Protein AF-A0A034VWB4-F1 (afdb_monomer)

Nearest PDB structures (foldseek):
  4fqg-assembly1_A  TM=9.698E-01  e=1.317E-09  Homo sapiens
  7abg-assembly1_A4  TM=8.633E-01  e=8.451E-08  Homo sapiens
  7abf-assembly1_A4  TM=8.509E-01  e=4.513E-07  Homo sapiens
  8qo9-assembly1_T  TM=8.514E-01  e=3.519E-06  Homo sapiens
  2cqn-assembly1_A  TM=9.066E-01  e=3.912E-01  Homo sapiens

pLDDT: mean 90.8, std 11.67, range [44.81, 98.25]

InterPro domains:
  IPR002713 FF domain [PF01846] (4-53)
  IPR002713 FF domain [PF01846] (61-116)
  IPR002713 FF domain [PS51676] (1-56)
  IPR002713 FF domain [SM00441] (1-56)
  IPR002713 FF domain [SM00441] (58-123)
  IPR036517 FF domain superfamily [G3DSA:1.10.10.440] (1-60)
  IPR036517 FF domain superfamily [G3DSA:1.10.10.440] (61-127)
  IPR036517 FF domain superfamily [SSF81698] (1-56)
  IPR045148 Transcription elongation regulator 1-like [PTHR15377] (1-114)

Radius of gyration: 22.02 Å; Cα contacts (8 Å, |Δi|>4): 82; chains: 1; bounding box: 70×43×50 Å

Mean predicted aligned error: 6.71 Å

Solvent-accessible surface area (backbone atoms only — not comparable to full-atom values): 8453 Å² total; per-residue (Å²): 110,68,72,46,53,50,46,39,50,53,54,56,70,68,40,87,84,66,52,82,83,59,54,64,76,61,54,45,68,78,39,68,83,38,66,46,51,70,69,53,57,59,70,70,60,50,49,52,50,48,54,52,50,38,50,53,52,47,51,50,41,55,51,43,36,52,51,52,54,69,67,37,80,87,61,46,38,58,49,37,57,50,30,72,79,36,66,64,51,51,52,52,54,48,65,73,40,60,82,41,68,48,49,49,76,39,64,93,37,56,68,60,50,49,48,53,52,53,52,50,27,48,54,36,33,76,65,41,74,78,76,74,87,73,81,88,73,81,74,87,78,85,128

Sequence (143 aa):
MKRKREKFREMLDELSALELTSSWKDIKKSIKEDPRYLKYNNSDKCEREFRDYIKDKTLAAKTALRELLQECKLITHKSSEVVKENPNHLKEIQDILKNDKRYLILNHMDEERTTIIVNYLEELHKRGPPPPPTASESTRRNK

Structure (mmCIF, N/CA/C/O backbone):
data_AF-A0A034VWB4-F1
#
_entry.id   AF-A0A034VWB4-F1
#
loop_
_atom_site.group_PDB
_atom_site.id
_atom_site.type_symbol
_atom_site.label_atom_id
_atom_site.label_alt_id
_atom_site.label_comp_id
_atom_site.label_asym_id
_atom_site.label_entity_id
_atom_site.label_seq_id
_atom_site.pdbx_PDB_ins_code
_atom_site.Cartn_x
_atom_site.Cartn_y
_atom_site.Cartn_z
_atom_site.occupancy
_atom_site.B_iso_or_equiv
_atom_site.auth_seq_id
_atom_site.auth_comp_id
_atom_site.auth_asym_id
_atom_site.auth_atom_id
_atom_site.pdbx_PDB_model_num
ATOM 1 N N . MET A 1 1 ? -2.811 -6.554 27.620 1.00 63.56 1 MET A N 1
ATOM 2 C CA . MET A 1 1 ? -2.839 -5.459 26.619 1.00 63.56 1 MET A CA 1
ATOM 3 C C . MET A 1 1 ? -2.709 -5.968 25.186 1.00 63.56 1 MET A C 1
ATOM 5 O O . MET A 1 1 ? -3.591 -5.663 24.397 1.00 63.56 1 MET A O 1
ATOM 9 N N . LYS A 1 2 ? -1.710 -6.809 24.865 1.00 78.69 2 LYS A N 1
ATOM 10 C CA . LYS A 1 2 ? -1.473 -7.344 23.507 1.00 78.69 2 LYS A CA 1
ATOM 11 C C . LYS A 1 2 ? -2.717 -7.958 22.825 1.00 78.69 2 LYS A C 1
ATOM 13 O O . LYS A 1 2 ? -3.128 -7.460 21.788 1.00 78.69 2 LYS A O 1
ATOM 18 N N . ARG A 1 3 ? -3.417 -8.889 23.491 1.00 87.06 3 ARG A N 1
ATOM 19 C CA . ARG A 1 3 ? -4.658 -9.509 22.967 1.00 87.06 3 ARG A CA 1
ATOM 20 C C . ARG A 1 3 ? -5.799 -8.526 22.673 1.00 87.06 3 ARG A C 1
ATOM 22 O O . ARG A 1 3 ? -6.588 -8.753 21.769 1.00 87.06 3 ARG A O 1
ATOM 29 N N . LYS A 1 4 ? -5.934 -7.449 23.459 1.00 88.44 4 LYS A N 1
ATOM 30 C CA . LYS A 1 4 ? -6.979 -6.436 23.222 1.00 88.44 4 LYS A CA 1
ATOM 31 C C . LYS A 1 4 ? -6.639 -5.579 22.001 1.00 88.44 4 LYS A C 1
ATOM 33 O O . LYS A 1 4 ? -7.537 -5.232 21.248 1.00 88.44 4 LYS A O 1
ATOM 38 N N . ARG A 1 5 ? -5.351 -5.270 21.817 1.00 92.00 5 ARG A N 1
ATOM 39 C CA . ARG A 1 5 ? -4.835 -4.531 20.658 1.00 92.00 5 ARG A CA 1
ATOM 40 C C . ARG A 1 5 ? -5.009 -5.320 19.370 1.00 92.00 5 ARG A C 1
ATOM 42 O O . ARG A 1 5 ? -5.464 -4.753 18.390 1.00 92.00 5 ARG A O 1
ATOM 49 N N . GLU A 1 6 ? -4.693 -6.611 19.395 1.00 93.69 6 GLU A N 1
ATOM 50 C CA . GLU A 1 6 ? -4.909 -7.516 18.257 1.00 93.69 6 GLU A CA 1
ATOM 51 C C . GLU A 1 6 ? -6.383 -7.514 17.841 1.00 93.69 6 GLU A C 1
ATOM 53 O O . GLU A 1 6 ? -6.678 -7.151 16.712 1.00 93.69 6 GLU A O 1
ATOM 58 N N . LYS A 1 7 ? -7.313 -7.731 18.781 1.00 94.75 7 LYS A N 1
ATOM 59 C CA . LYS A 1 7 ? -8.756 -7.657 18.492 1.00 94.75 7 LYS A CA 1
ATOM 60 C C . LYS A 1 7 ? -9.215 -6.296 17.966 1.00 94.75 7 LYS A C 1
ATOM 62 O O . LYS A 1 7 ? -10.090 -6.234 17.112 1.00 94.75 7 LYS A O 1
ATOM 67 N N . PHE A 1 8 ? -8.663 -5.201 18.489 1.00 94.81 8 PHE A N 1
ATOM 68 C CA . PHE A 1 8 ? -8.970 -3.864 17.980 1.00 94.81 8 PHE A CA 1
ATOM 69 C C . PHE A 1 8 ? -8.484 -3.687 16.535 1.00 94.81 8 PHE A C 1
ATOM 71 O O . PHE A 1 8 ? -9.192 -3.089 15.737 1.00 94.81 8 PHE A O 1
ATOM 78 N N . ARG A 1 9 ? -7.317 -4.232 16.174 1.00 95.81 9 ARG A N 1
ATOM 79 C CA . ARG A 1 9 ? -6.814 -4.198 14.794 1.00 95.81 9 ARG A CA 1
ATOM 80 C C . ARG A 1 9 ? -7.582 -5.134 13.860 1.00 95.81 9 ARG A C 1
ATOM 82 O O . ARG A 1 9 ? -7.925 -4.693 12.777 1.00 95.81 9 ARG A O 1
ATOM 89 N N . GLU A 1 10 ? -7.943 -6.339 14.305 1.00 95.50 10 GLU A N 1
ATOM 90 C CA . GLU A 1 10 ? -8.815 -7.263 13.553 1.00 95.50 10 GLU A CA 1
ATOM 91 C C . GLU A 1 10 ? -10.143 -6.592 13.178 1.00 95.50 10 GLU A C 1
ATOM 93 O O . GLU A 1 10 ? -10.589 -6.663 12.041 1.00 95.50 10 GLU A O 1
ATOM 98 N N . MET A 1 11 ? -10.741 -5.856 14.117 1.00 96.00 11 MET A N 1
ATOM 99 C CA . MET A 1 11 ? -11.931 -5.051 13.842 1.00 96.00 11 MET A CA 1
ATOM 100 C C . MET A 1 11 ? -11.691 -3.999 12.754 1.00 96.00 11 MET A C 1
ATOM 102 O O . MET A 1 11 ? -12.557 -3.789 11.915 1.00 96.00 11 MET A O 1
ATOM 106 N N . LEU A 1 12 ? -10.542 -3.314 12.774 1.00 96.25 12 LEU A N 1
ATOM 107 C CA . LEU A 1 12 ? -10.194 -2.330 11.744 1.00 96.25 12 LEU A CA 1
ATOM 108 C C . LEU A 1 12 ? -9.939 -2.992 10.383 1.00 96.25 12 LEU A C 1
ATOM 110 O O . LEU A 1 12 ? -10.252 -2.387 9.363 1.00 96.25 12 LEU A O 1
ATOM 114 N N . ASP A 1 13 ? -9.398 -4.212 10.359 1.00 95.00 13 ASP A N 1
ATOM 115 C CA . ASP A 1 13 ? -9.193 -5.001 9.138 1.00 95.00 13 ASP A CA 1
ATOM 116 C C . ASP A 1 13 ? -10.520 -5.414 8.477 1.00 95.00 13 ASP A C 1
ATOM 118 O O . ASP A 1 13 ? -10.593 -5.531 7.255 1.00 95.00 13 ASP A O 1
ATOM 122 N N . GLU A 1 14 ? -11.577 -5.607 9.268 1.00 94.94 14 GLU A N 1
ATOM 123 C CA . GLU A 1 14 ? -12.920 -5.954 8.782 1.00 94.94 14 GLU A CA 1
ATOM 124 C C . GLU A 1 14 ? -13.668 -4.764 8.150 1.00 94.94 14 GLU A C 1
ATOM 126 O O . GLU A 1 14 ? -14.677 -4.955 7.466 1.00 94.94 14 GLU A O 1
ATOM 131 N N . LEU A 1 15 ? -13.193 -3.528 8.346 1.00 93.62 15 LEU A N 1
ATOM 132 C CA . LEU A 1 15 ? -13.819 -2.334 7.779 1.00 93.62 15 LEU A CA 1
ATOM 133 C C . LEU A 1 15 ? -13.468 -2.186 6.296 1.00 93.62 15 LEU A C 1
ATOM 135 O O . LEU A 1 15 ? -12.460 -1.583 5.939 1.00 93.62 15 LEU A O 1
ATOM 139 N N . SER A 1 16 ? -14.356 -2.647 5.417 1.00 87.62 16 SER A N 1
ATOM 140 C CA . SER A 1 16 ? -14.165 -2.559 3.960 1.00 87.62 16 SER A CA 1
ATOM 141 C C . SER A 1 16 ? -14.014 -1.130 3.423 1.00 87.62 16 SER A C 1
ATOM 143 O O . SER A 1 16 ? -13.429 -0.938 2.364 1.00 87.62 16 SER A O 1
ATOM 145 N N . ALA A 1 17 ? -14.555 -0.135 4.131 1.00 87.38 17 ALA A N 1
ATOM 146 C CA . ALA A 1 17 ? -14.473 1.279 3.764 1.00 87.38 17 ALA A CA 1
ATOM 147 C C . ALA A 1 17 ? -13.248 2.000 4.358 1.00 87.38 17 ALA A C 1
ATOM 149 O O . ALA A 1 17 ? -13.108 3.207 4.173 1.00 87.38 17 ALA A O 1
ATOM 150 N N . LEU A 1 18 ? -12.394 1.306 5.121 1.00 93.06 18 LEU A N 1
ATOM 151 C CA . LEU A 1 18 ? -11.198 1.910 5.697 1.00 93.06 18 LEU A CA 1
ATOM 152 C C . LEU A 1 18 ? -10.119 2.061 4.622 1.00 93.06 18 LEU A C 1
ATOM 154 O O . LEU A 1 18 ? -9.598 1.086 4.087 1.00 93.06 18 LEU A O 1
ATOM 158 N N . GLU A 1 19 ? -9.739 3.308 4.374 1.00 94.31 19 GLU A N 1
ATOM 159 C CA . GLU A 1 19 ? -8.607 3.696 3.529 1.00 94.31 19 GLU A CA 1
ATOM 160 C C . GLU A 1 19 ? -7.414 4.132 4.394 1.00 94.31 19 GLU A C 1
ATOM 162 O O . GLU A 1 19 ? -7.580 4.536 5.548 1.00 94.31 19 GLU A O 1
ATOM 167 N N . LEU A 1 20 ? -6.193 4.111 3.847 1.00 94.31 20 LEU A N 1
ATOM 168 C CA . LEU A 1 20 ? -4.985 4.526 4.582 1.00 94.31 20 LEU A CA 1
ATOM 169 C C . LEU A 1 20 ? -4.979 6.033 4.890 1.00 94.31 20 LEU A C 1
ATOM 171 O O . LEU A 1 20 ? -4.265 6.484 5.781 1.00 94.31 20 LEU A O 1
ATOM 175 N N . THR A 1 21 ? -5.800 6.812 4.188 1.00 94.44 21 THR A N 1
ATOM 176 C CA . THR A 1 21 ? -6.027 8.250 4.406 1.00 94.44 21 THR A CA 1
ATOM 177 C C . THR A 1 21 ? -7.245 8.543 5.290 1.00 94.44 21 THR A C 1
ATOM 179 O O . THR A 1 21 ? -7.548 9.710 5.548 1.00 94.44 21 THR A O 1
ATOM 182 N N . SER A 1 22 ? -7.951 7.515 5.779 1.00 94.75 22 SER A N 1
ATOM 183 C CA . SER A 1 22 ? -9.170 7.688 6.575 1.00 94.75 22 SER A CA 1
ATOM 184 C C . SER A 1 22 ? -8.928 8.446 7.880 1.00 94.75 22 SER A C 1
ATOM 186 O O . SER A 1 22 ? -7.953 8.223 8.602 1.00 94.75 22 SER A O 1
ATOM 188 N N . SER A 1 23 ? -9.877 9.316 8.232 1.00 94.88 23 SER A N 1
ATOM 189 C CA . SER A 1 23 ? -9.841 10.059 9.489 1.00 94.88 23 SER A CA 1
ATOM 190 C C . SER A 1 23 ? -10.333 9.199 10.658 1.00 94.88 23 SER A C 1
ATOM 192 O O . SER A 1 23 ? -11.295 8.436 10.537 1.00 94.88 23 SER A O 1
ATOM 194 N N . TRP A 1 24 ? -9.735 9.377 11.841 1.00 95.25 24 TRP A N 1
ATOM 195 C CA . TRP A 1 24 ? -10.216 8.701 13.051 1.00 95.25 24 TRP A CA 1
ATOM 196 C C . TRP A 1 24 ? -11.682 9.035 13.354 1.00 95.25 24 TRP A C 1
ATOM 198 O O . TRP A 1 24 ? -12.436 8.174 13.800 1.00 95.25 24 TRP A O 1
ATOM 208 N N . LYS A 1 25 ? -12.106 10.279 13.098 1.00 94.00 25 LYS A N 1
ATOM 209 C CA . LYS A 1 25 ? -13.469 10.741 13.384 1.00 94.00 25 LYS A CA 1
ATOM 210 C C . LYS A 1 25 ? -14.515 9.949 12.601 1.00 94.00 25 LYS A C 1
ATOM 212 O O . LYS A 1 25 ? -15.584 9.685 13.147 1.00 94.00 25 LYS A O 1
ATOM 217 N N . ASP A 1 26 ? -14.220 9.579 11.359 1.00 93.81 26 ASP A N 1
ATOM 218 C CA . ASP A 1 26 ? -15.154 8.836 10.514 1.00 93.81 26 ASP A CA 1
ATOM 219 C C . ASP A 1 26 ? -15.135 7.348 10.838 1.00 93.81 26 ASP A C 1
ATOM 221 O O . ASP A 1 26 ? -16.193 6.776 11.094 1.00 93.81 26 ASP A O 1
ATOM 225 N N . ILE A 1 27 ? -13.945 6.760 10.989 1.00 95.06 27 ILE A N 1
ATOM 226 C CA . ILE A 1 27 ? -13.800 5.362 11.414 1.00 95.06 27 ILE A CA 1
ATOM 227 C C . ILE A 1 27 ? -14.476 5.124 12.766 1.00 95.06 27 ILE A C 1
ATOM 229 O O . ILE A 1 27 ? -15.227 4.161 12.920 1.00 95.06 27 ILE A O 1
ATOM 233 N N . LYS A 1 28 ? -14.304 6.043 13.725 1.00 94.00 28 LYS A N 1
ATOM 234 C CA . LYS A 1 28 ? -14.941 5.973 15.046 1.00 94.00 28 LYS A CA 1
ATOM 235 C C . LYS A 1 28 ? -16.464 5.863 14.955 1.00 94.00 28 LYS A C 1
ATOM 237 O O . LYS A 1 28 ? -17.048 5.158 15.771 1.00 94.00 28 LYS A O 1
ATOM 242 N N . LYS A 1 29 ? -17.124 6.525 13.995 1.00 93.88 29 LYS A N 1
ATOM 243 C CA . LYS A 1 29 ? -18.591 6.435 13.839 1.00 93.88 29 LYS A CA 1
ATOM 244 C C . LYS A 1 29 ? -19.035 5.018 13.480 1.00 93.88 29 LYS A C 1
ATOM 246 O O . LYS A 1 29 ? -20.073 4.593 13.979 1.00 93.88 29 LYS A O 1
ATOM 251 N N . SER A 1 30 ? -18.243 4.312 12.675 1.00 92.75 30 SER A N 1
ATOM 252 C CA . SER A 1 30 ? -18.531 2.952 12.207 1.00 92.75 30 SER A CA 1
ATOM 253 C C . SER A 1 30 ? -18.265 1.880 13.266 1.00 92.75 30 SER A C 1
ATOM 255 O O . SER A 1 30 ? -18.922 0.848 13.258 1.00 92.75 30 SER A O 1
ATOM 257 N N . ILE A 1 31 ? -17.340 2.125 14.202 1.00 94.06 31 ILE A N 1
ATOM 258 C CA . ILE A 1 31 ? -16.938 1.142 15.231 1.00 94.06 31 ILE A CA 1
ATOM 259 C C . ILE A 1 31 ? -17.456 1.453 16.638 1.00 94.06 31 ILE A C 1
ATOM 261 O O . ILE A 1 31 ? -17.174 0.701 17.568 1.00 94.06 31 ILE A O 1
ATOM 265 N N . LYS A 1 32 ? -18.184 2.562 16.837 1.00 92.88 32 LYS A N 1
ATOM 266 C CA . LYS A 1 32 ? -18.588 3.040 18.176 1.00 92.88 32 LYS A CA 1
ATOM 267 C C . LYS A 1 32 ? -19.400 2.019 18.986 1.00 92.88 32 LYS A C 1
ATOM 269 O O . LYS A 1 32 ? -19.379 2.085 20.211 1.00 92.88 32 LYS A O 1
ATOM 274 N N . GLU A 1 33 ? -20.101 1.106 18.313 1.00 93.56 33 GLU A N 1
ATOM 275 C CA . GLU A 1 33 ? -20.926 0.055 18.929 1.00 93.56 33 GLU A CA 1
ATOM 276 C C . GLU A 1 33 ? -20.218 -1.311 18.972 1.00 93.56 33 GLU A C 1
ATOM 278 O O . GLU A 1 33 ? -20.723 -2.243 19.597 1.00 93.56 33 GLU A O 1
ATOM 283 N N . ASP A 1 34 ? -19.034 -1.448 18.359 1.00 93.44 34 ASP A N 1
ATOM 284 C CA . ASP A 1 34 ? -18.311 -2.719 18.334 1.00 93.44 34 ASP A CA 1
ATOM 285 C C . ASP A 1 34 ? -17.764 -3.049 19.741 1.00 93.44 34 ASP A C 1
ATOM 287 O O . ASP A 1 34 ? -17.043 -2.243 20.353 1.00 93.44 34 ASP A O 1
ATOM 291 N N . PRO A 1 35 ? -18.042 -4.251 20.284 1.00 93.12 35 PRO A N 1
ATOM 292 C CA . PRO A 1 35 ? -17.551 -4.654 21.597 1.00 93.12 35 PRO A CA 1
ATOM 293 C C . PRO A 1 35 ? -16.024 -4.598 21.736 1.00 93.12 35 PRO A C 1
ATOM 295 O O . PRO A 1 35 ? -15.525 -4.418 22.848 1.00 93.12 35 PRO A O 1
ATOM 298 N N . ARG A 1 36 ? -15.264 -4.779 20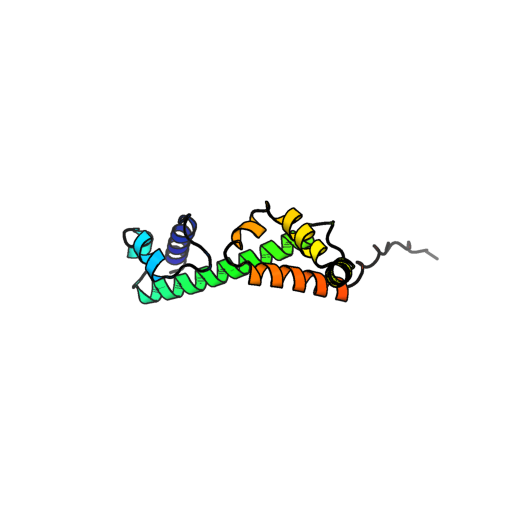.650 1.00 92.88 36 ARG A N 1
ATOM 299 C CA . ARG A 1 36 ? -13.795 -4.716 20.630 1.00 92.88 36 ARG A CA 1
ATOM 300 C C . ARG A 1 36 ? -13.311 -3.284 20.825 1.00 92.88 36 ARG A C 1
ATOM 302 O O . ARG A 1 36 ? -12.382 -3.097 21.608 1.00 92.88 36 ARG A O 1
ATOM 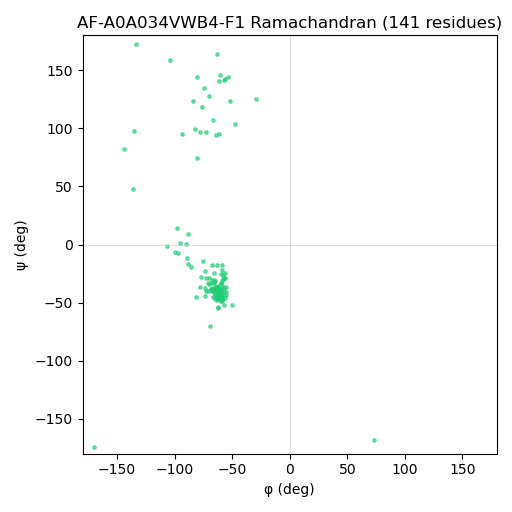309 N N . TYR A 1 37 ? -13.976 -2.291 20.226 1.00 92.56 37 TYR A N 1
ATOM 310 C CA . TYR A 1 37 ? -13.727 -0.870 20.495 1.00 92.56 37 TYR A CA 1
ATOM 311 C C . TYR A 1 37 ? -14.023 -0.525 21.959 1.00 92.56 37 TYR A C 1
ATOM 313 O O . TYR A 1 37 ? -13.133 -0.071 22.681 1.00 92.56 37 TYR A O 1
ATOM 321 N N . LEU A 1 38 ? -15.235 -0.840 22.432 1.00 91.31 38 LEU A N 1
ATOM 322 C CA . LEU A 1 38 ? -15.686 -0.528 23.796 1.00 91.31 38 LEU A CA 1
ATOM 323 C C . LEU A 1 38 ? -14.811 -1.183 24.884 1.00 91.31 38 LEU A C 1
ATOM 325 O O . LEU A 1 38 ? -14.605 -0.613 25.954 1.00 91.31 38 LEU A O 1
ATOM 329 N N . LYS A 1 39 ? -14.268 -2.382 24.622 1.00 89.62 39 LYS A N 1
ATOM 330 C CA . LYS A 1 39 ? -13.415 -3.134 25.566 1.00 89.62 39 LYS A CA 1
ATOM 331 C C . LYS A 1 39 ? -11.921 -2.810 25.456 1.00 89.62 39 LYS A C 1
ATOM 333 O O . LYS A 1 39 ? -11.157 -3.263 26.328 1.00 89.62 39 LYS A O 1
ATOM 338 N N . TYR A 1 40 ? -11.487 -2.102 24.407 1.00 85.56 40 TYR A N 1
ATOM 339 C CA . TYR A 1 40 ? -10.072 -1.820 24.156 1.00 85.56 40 TYR A CA 1
ATOM 340 C C . TYR A 1 40 ? -9.516 -0.841 25.189 1.00 85.56 40 TYR A C 1
ATOM 342 O O . TYR A 1 40 ? -8.698 -1.233 26.033 1.00 85.56 40 TYR A O 1
ATOM 350 N N . ASN A 1 41 ? -9.947 0.423 25.119 1.00 83.19 41 ASN A N 1
ATOM 351 C CA . ASN A 1 41 ? -9.511 1.494 26.011 1.00 83.19 41 ASN A CA 1
ATOM 352 C C . ASN A 1 41 ? -10.353 2.774 25.849 1.00 83.19 41 ASN A C 1
ATOM 354 O O . ASN A 1 4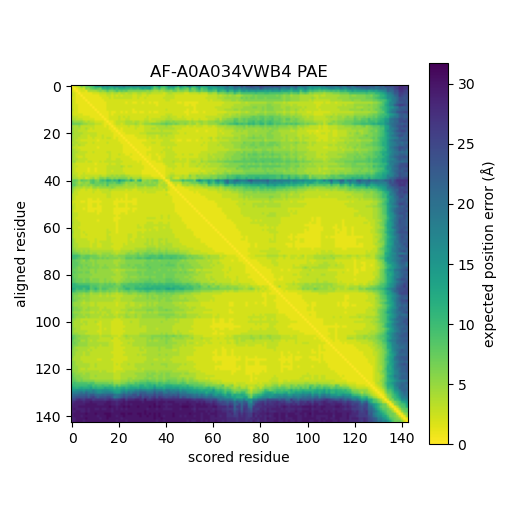1 ? -11.316 2.802 25.091 1.00 83.19 41 ASN A O 1
ATOM 358 N N . ASN A 1 42 ? -9.962 3.853 26.537 1.00 85.38 42 ASN A N 1
ATOM 359 C CA . ASN A 1 42 ? -10.539 5.181 26.318 1.00 85.38 42 ASN A CA 1
ATOM 360 C C . ASN A 1 42 ? -10.274 5.722 24.892 1.00 85.38 42 ASN A C 1
ATOM 362 O O . ASN A 1 42 ? -9.409 5.227 24.163 1.00 85.38 42 ASN A O 1
ATOM 366 N N . SER A 1 43 ? -11.028 6.756 24.499 1.00 83.38 43 SER A N 1
ATOM 367 C CA . SER A 1 43 ? -11.023 7.287 23.126 1.00 83.38 43 SER A CA 1
ATOM 368 C C . SER A 1 43 ? -9.633 7.730 22.650 1.00 83.38 43 SER A C 1
ATOM 370 O O . SER A 1 43 ? -9.277 7.433 21.513 1.00 83.38 43 SER A O 1
ATOM 372 N N . ASP A 1 44 ? -8.832 8.373 23.503 1.00 88.69 44 ASP A N 1
ATOM 373 C CA . ASP A 1 44 ? -7.517 8.912 23.113 1.00 88.69 44 ASP A CA 1
ATOM 374 C C . ASP A 1 44 ? -6.504 7.809 22.795 1.00 88.69 44 ASP A C 1
ATOM 376 O O . ASP A 1 44 ? -5.707 7.910 21.860 1.00 88.69 44 ASP A O 1
ATOM 380 N N . LYS A 1 45 ? -6.540 6.711 23.558 1.00 90.31 45 LYS A N 1
ATOM 381 C CA . LYS A 1 45 ? -5.700 5.539 23.284 1.00 90.31 45 LYS A CA 1
ATOM 382 C C . LYS A 1 45 ? -6.149 4.803 22.025 1.00 90.31 45 LYS A C 1
ATOM 384 O O . LYS A 1 45 ? -5.296 4.284 21.314 1.00 90.31 45 LYS A O 1
ATOM 389 N N . CYS A 1 46 ? -7.451 4.779 21.737 1.00 92.75 46 CYS A N 1
ATOM 390 C CA . CYS A 1 46 ? -7.964 4.218 20.486 1.00 92.75 46 CYS A CA 1
ATOM 391 C C . CYS A 1 46 ? -7.498 5.035 19.278 1.00 92.75 46 CYS A C 1
ATOM 393 O O . CYS A 1 46 ? -7.050 4.455 18.297 1.00 92.75 46 CYS A O 1
ATOM 395 N N . GLU A 1 47 ? -7.534 6.367 19.368 1.00 95.25 47 GLU A N 1
ATOM 396 C CA . GLU A 1 47 ? -7.051 7.241 18.295 1.00 95.25 47 GLU A CA 1
ATOM 397 C C . GLU A 1 47 ? -5.555 7.056 18.036 1.00 95.25 47 GLU A C 1
ATOM 399 O O . GLU A 1 47 ? -5.129 6.942 16.888 1.00 95.25 47 GLU A O 1
ATOM 404 N N . ARG A 1 48 ? -4.749 6.992 19.102 1.00 95.31 48 ARG A N 1
ATOM 405 C CA . ARG A 1 48 ? -3.312 6.727 18.978 1.00 95.31 48 ARG A CA 1
ATOM 406 C C . ARG A 1 48 ? -3.050 5.378 18.312 1.00 95.31 48 ARG A C 1
ATOM 408 O O . ARG A 1 48 ? -2.285 5.323 17.357 1.00 95.31 48 ARG A O 1
ATOM 415 N N . GLU A 1 49 ? -3.720 4.323 18.774 1.00 95.69 49 GLU A N 1
ATOM 416 C CA . GLU A 1 49 ? -3.577 2.989 18.185 1.00 95.69 49 GLU A CA 1
ATOM 417 C C . GLU A 1 49 ? -4.031 2.956 16.723 1.00 95.69 49 GLU A C 1
ATOM 419 O O . GLU A 1 49 ? -3.380 2.312 15.908 1.00 95.69 49 GLU A O 1
ATOM 424 N N . PHE A 1 50 ? -5.106 3.667 16.371 1.00 96.62 50 PHE A N 1
ATOM 425 C CA . PHE A 1 50 ? -5.551 3.807 14.987 1.00 96.62 50 PHE A CA 1
ATOM 426 C C . PHE A 1 50 ? -4.484 4.483 14.119 1.00 96.62 50 PHE A C 1
ATOM 428 O O . PHE A 1 50 ? -4.159 3.976 13.049 1.00 96.62 50 PHE A O 1
ATOM 435 N N . ARG A 1 51 ? -3.877 5.581 14.588 1.00 97.00 51 ARG A N 1
ATOM 436 C CA . ARG A 1 51 ? -2.785 6.254 13.862 1.00 97.00 51 ARG A CA 1
ATOM 437 C C . ARG A 1 51 ? -1.588 5.325 13.649 1.00 97.00 51 ARG A C 1
ATOM 439 O O . ARG A 1 51 ? -1.018 5.315 12.562 1.00 97.00 51 ARG A O 1
ATOM 446 N N . ASP A 1 52 ? -1.221 4.540 14.659 1.00 97.25 52 ASP A N 1
ATOM 447 C CA . ASP A 1 52 ? -0.127 3.570 14.551 1.00 97.25 52 ASP A CA 1
ATOM 448 C C . ASP A 1 52 ? -0.490 2.413 13.609 1.00 97.25 52 ASP A C 1
ATOM 450 O O . ASP A 1 52 ? 0.323 2.007 12.785 1.00 97.25 52 ASP A O 1
ATOM 454 N N . TYR A 1 53 ? -1.731 1.928 13.658 1.00 97.12 53 TYR A N 1
ATOM 455 C CA . TYR A 1 53 ? -2.249 0.932 12.721 1.00 97.12 53 TYR A CA 1
ATOM 456 C C . TYR A 1 53 ? -2.189 1.418 11.266 1.00 97.12 53 TYR A C 1
ATOM 458 O O . TYR A 1 53 ? -1.694 0.692 10.407 1.00 97.12 53 TYR A O 1
ATOM 466 N N . ILE A 1 54 ? -2.625 2.652 10.988 1.00 97.25 54 ILE A N 1
ATOM 467 C CA . ILE A 1 54 ? -2.562 3.244 9.645 1.00 97.25 54 ILE A CA 1
ATOM 468 C C . ILE A 1 54 ? -1.113 3.363 9.166 1.00 97.25 54 ILE A C 1
ATOM 470 O O . ILE A 1 54 ? -0.825 3.015 8.021 1.00 97.25 54 ILE A O 1
ATOM 474 N N . LYS A 1 55 ? -0.180 3.789 10.028 1.00 97.38 55 LYS A N 1
ATOM 475 C CA . LYS A 1 55 ? 1.252 3.818 9.688 1.00 97.38 55 LYS A CA 1
ATOM 476 C C . LYS A 1 55 ? 1.779 2.429 9.334 1.00 97.38 55 LYS A C 1
ATOM 478 O O . LYS A 1 55 ? 2.425 2.285 8.299 1.00 97.38 55 LYS A O 1
ATOM 483 N N . ASP A 1 56 ? 1.471 1.422 10.150 1.00 97.56 56 ASP A N 1
ATOM 484 C CA . ASP A 1 56 ? 1.907 0.041 9.923 1.00 97.56 56 ASP A CA 1
ATOM 485 C C . ASP A 1 56 ? 1.345 -0.509 8.601 1.00 97.56 56 ASP A C 1
ATOM 487 O O . ASP A 1 56 ? 2.083 -1.071 7.792 1.00 97.56 56 ASP A O 1
ATOM 491 N N . LYS A 1 57 ? 0.046 -0.300 8.343 1.00 97.19 57 LYS A N 1
ATOM 492 C CA . LYS A 1 57 ? -0.618 -0.693 7.091 1.00 97.19 57 LYS A CA 1
ATOM 493 C C . LYS A 1 57 ? -0.045 0.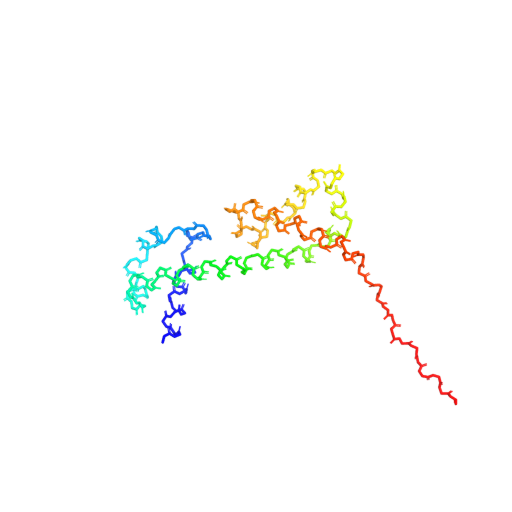027 5.879 1.00 97.19 57 LYS A C 1
ATOM 495 O O . LYS A 1 57 ? 0.170 -0.601 4.846 1.00 97.19 57 LYS A O 1
ATOM 500 N N . THR A 1 58 ? 0.240 1.318 6.017 1.00 96.88 58 THR A N 1
ATOM 501 C CA . THR A 1 58 ? 0.859 2.117 4.958 1.00 96.88 58 THR A CA 1
ATOM 502 C C . THR A 1 58 ? 2.247 1.581 4.639 1.00 96.88 58 THR A C 1
ATOM 504 O O . THR A 1 58 ? 2.556 1.342 3.477 1.00 96.88 58 THR A O 1
ATOM 507 N N . LEU A 1 59 ? 3.074 1.324 5.656 1.00 97.56 59 LEU A N 1
ATOM 508 C CA . LEU A 1 59 ? 4.400 0.742 5.469 1.00 97.56 59 LEU A CA 1
ATOM 509 C C . LEU A 1 59 ? 4.321 -0.627 4.781 1.00 97.56 59 LEU A C 1
ATOM 511 O O . LEU A 1 59 ? 5.033 -0.856 3.808 1.00 97.56 59 LEU A O 1
ATOM 515 N N . ALA A 1 60 ? 3.421 -1.504 5.232 1.00 97.62 60 ALA A N 1
ATOM 516 C CA . ALA A 1 60 ? 3.206 -2.810 4.616 1.00 97.62 60 ALA A CA 1
ATOM 517 C C . ALA A 1 60 ? 2.776 -2.696 3.143 1.00 97.62 60 ALA A C 1
ATOM 519 O O . ALA A 1 60 ? 3.316 -3.407 2.299 1.00 97.62 60 ALA A O 1
ATOM 520 N N . ALA A 1 61 ? 1.869 -1.771 2.811 1.00 97.44 61 ALA A N 1
ATOM 521 C CA . ALA A 1 61 ? 1.438 -1.529 1.434 1.00 97.44 61 ALA A CA 1
ATOM 522 C C . ALA A 1 61 ? 2.588 -1.029 0.542 1.00 97.44 61 ALA A C 1
ATOM 524 O O . ALA A 1 61 ? 2.754 -1.511 -0.579 1.00 97.44 61 ALA A O 1
ATOM 525 N N . LYS A 1 62 ? 3.429 -0.116 1.048 1.00 97.69 62 LYS A N 1
ATOM 526 C CA . LYS A 1 62 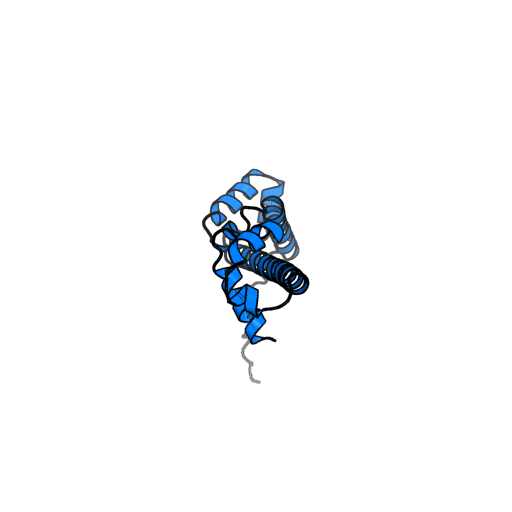? 4.617 0.370 0.325 1.00 97.69 62 LYS A CA 1
ATOM 527 C C . LYS A 1 62 ? 5.634 -0.747 0.076 1.00 97.69 62 LYS A C 1
ATOM 529 O O . LYS A 1 62 ? 6.172 -0.846 -1.026 1.00 97.69 62 LYS A O 1
ATOM 534 N N . THR A 1 63 ? 5.881 -1.596 1.074 1.00 98.19 63 THR A N 1
ATOM 535 C CA . THR A 1 63 ? 6.757 -2.770 0.933 1.00 98.19 63 THR A CA 1
ATOM 536 C C . THR A 1 63 ? 6.198 -3.751 -0.092 1.00 98.19 63 THR A C 1
ATOM 538 O O . THR A 1 63 ? 6.917 -4.149 -1.002 1.00 98.19 63 THR A O 1
ATOM 541 N N . ALA A 1 64 ? 4.903 -4.059 -0.019 1.00 98.06 64 ALA A N 1
ATOM 542 C CA . ALA A 1 64 ? 4.249 -4.971 -0.950 1.00 98.06 64 ALA A CA 1
ATOM 543 C C . ALA A 1 64 ? 4.288 -4.450 -2.400 1.00 98.06 64 ALA A C 1
ATOM 545 O O . ALA A 1 64 ? 4.516 -5.220 -3.332 1.00 98.06 64 ALA A O 1
ATOM 546 N N . LEU A 1 65 ? 4.132 -3.137 -2.612 1.00 98.25 65 LEU A N 1
ATOM 547 C CA . LEU A 1 65 ? 4.320 -2.534 -3.934 1.00 98.25 65 LEU A CA 1
ATOM 548 C C . LEU A 1 65 ? 5.767 -2.686 -4.432 1.00 98.25 65 LEU A C 1
ATOM 550 O O . LEU A 1 65 ? 5.980 -2.976 -5.606 1.00 98.25 65 LEU A O 1
ATOM 554 N N . ARG A 1 66 ? 6.771 -2.527 -3.561 1.00 97.69 66 ARG A N 1
ATOM 555 C CA . ARG A 1 66 ? 8.179 -2.758 -3.933 1.00 97.69 66 ARG A CA 1
ATOM 556 C C . ARG A 1 66 ? 8.453 -4.219 -4.300 1.00 97.69 66 ARG A C 1
ATOM 558 O O . ARG A 1 66 ? 9.177 -4.463 -5.261 1.00 97.69 66 ARG A O 1
ATOM 565 N N . GLU A 1 67 ? 7.859 -5.172 -3.588 1.00 98.06 67 GLU A N 1
ATOM 566 C CA . GLU A 1 67 ? 7.939 -6.602 -3.923 1.00 98.06 67 GLU A CA 1
ATOM 567 C C . GLU A 1 67 ? 7.301 -6.891 -5.290 1.00 98.06 67 GLU A C 1
ATOM 569 O O . GLU A 1 67 ? 7.922 -7.534 -6.133 1.00 98.06 67 GLU A O 1
ATOM 574 N N . LEU A 1 68 ? 6.123 -6.319 -5.565 1.00 98.06 68 LEU A N 1
ATOM 575 C CA . LEU A 1 68 ? 5.473 -6.401 -6.877 1.00 98.06 68 LEU A CA 1
ATOM 576 C C . LEU A 1 68 ? 6.382 -5.880 -8.003 1.00 98.06 68 LEU A C 1
ATOM 578 O O . LEU A 1 68 ? 6.523 -6.525 -9.043 1.00 98.06 68 LEU A O 1
ATOM 582 N N . LEU A 1 69 ? 7.025 -4.726 -7.799 1.00 97.38 69 LEU A N 1
ATOM 583 C CA . LEU A 1 69 ? 7.955 -4.153 -8.777 1.00 97.38 69 LEU A CA 1
ATOM 584 C C . LEU A 1 69 ? 9.160 -5.070 -9.027 1.00 97.38 69 LEU A C 1
ATOM 586 O O . LEU A 1 69 ? 9.595 -5.208 -10.167 1.00 97.38 69 LEU A O 1
ATOM 590 N N . GLN A 1 70 ? 9.662 -5.735 -7.986 1.00 95.62 70 GLN A N 1
ATOM 591 C CA . GLN A 1 70 ? 10.761 -6.697 -8.085 1.00 95.62 70 GLN A CA 1
ATOM 592 C C . GLN A 1 70 ? 10.369 -8.008 -8.786 1.00 95.62 70 GLN A C 1
ATOM 594 O O . GLN A 1 70 ? 11.194 -8.628 -9.466 1.00 95.62 70 GLN A O 1
ATOM 599 N N . GLU A 1 71 ? 9.126 -8.451 -8.628 1.00 95.88 71 GLU A N 1
ATOM 600 C CA . GLU A 1 71 ? 8.588 -9.633 -9.306 1.00 95.88 71 GLU A CA 1
ATOM 601 C C . GLU A 1 71 ? 8.337 -9.378 -10.803 1.00 95.88 71 GLU A C 1
ATOM 603 O O . GLU A 1 71 ? 8.456 -10.302 -11.617 1.00 95.88 71 GLU A O 1
ATOM 608 N N . CYS A 1 72 ? 8.050 -8.128 -11.183 1.00 95.12 72 CYS A N 1
ATOM 609 C CA . CYS A 1 72 ? 7.738 -7.729 -12.552 1.00 95.12 72 CYS A CA 1
ATOM 610 C C . CYS A 1 72 ? 8.978 -7.746 -13.465 1.00 95.12 72 CYS A C 1
ATOM 612 O O . CYS A 1 72 ? 9.734 -6.782 -13.557 1.00 95.12 72 CYS A O 1
ATOM 614 N N . LYS A 1 73 ? 9.163 -8.843 -14.209 1.00 91.12 73 LYS A N 1
ATOM 615 C CA . LYS A 1 73 ? 10.337 -9.074 -15.078 1.00 91.12 73 LYS A CA 1
ATOM 616 C C . LYS A 1 73 ? 10.507 -8.081 -16.232 1.00 91.12 73 LYS A C 1
ATOM 618 O O . LYS A 1 73 ? 11.594 -8.007 -16.796 1.00 91.12 73 LYS A O 1
ATOM 623 N N . LEU A 1 74 ? 9.455 -7.346 -16.588 1.00 92.25 74 LEU A N 1
ATOM 624 C CA . LEU A 1 74 ? 9.509 -6.298 -17.612 1.00 92.25 74 LEU A CA 1
ATOM 625 C C . LEU A 1 74 ? 10.238 -5.042 -17.112 1.00 92.25 74 LEU A C 1
ATOM 627 O O . LEU A 1 74 ? 10.758 -4.272 -17.917 1.00 92.25 74 LEU A O 1
ATOM 631 N N . ILE A 1 75 ? 10.302 -4.845 -15.793 1.00 94.69 75 ILE A N 1
ATOM 632 C CA . ILE A 1 75 ? 11.017 -3.733 -15.176 1.00 94.69 75 ILE A CA 1
ATOM 633 C C . ILE A 1 75 ? 12.494 -4.111 -15.041 1.00 94.69 75 ILE A C 1
ATOM 635 O O . ILE A 1 75 ? 12.848 -5.117 -14.427 1.00 94.69 75 ILE A O 1
ATOM 639 N N . THR A 1 76 ? 13.376 -3.296 -15.618 1.00 94.31 76 THR A N 1
ATOM 640 C CA . THR A 1 76 ? 14.825 -3.545 -15.653 1.00 94.31 76 THR A CA 1
ATOM 641 C C . THR A 1 76 ? 15.620 -2.294 -15.275 1.00 94.31 76 THR A C 1
ATOM 643 O O . THR A 1 76 ? 15.070 -1.199 -15.168 1.00 94.31 76 THR A O 1
ATOM 646 N N . HIS A 1 77 ? 16.942 -2.422 -15.119 1.00 93.81 77 HIS A N 1
ATOM 647 C CA . HIS A 1 77 ? 17.843 -1.289 -14.846 1.00 93.81 77 HIS A CA 1
ATOM 648 C C . HIS A 1 77 ? 17.818 -0.194 -15.928 1.00 93.81 77 HIS A C 1
ATOM 650 O O . HIS A 1 77 ? 18.227 0.934 -15.663 1.00 93.81 77 HIS A O 1
ATOM 656 N N . LYS A 1 78 ? 17.312 -0.505 -17.129 1.00 94.94 78 LYS A N 1
ATOM 657 C CA . LYS A 1 78 ? 17.126 0.463 -18.219 1.00 94.94 78 LYS A CA 1
ATOM 658 C C . LYS A 1 78 ? 15.797 1.209 -18.136 1.00 94.94 78 LYS A C 1
ATOM 660 O O . LYS A 1 78 ? 15.666 2.278 -18.716 1.00 94.94 78 LYS A O 1
ATOM 665 N N . SER A 1 79 ? 14.811 0.689 -17.402 1.00 95.12 79 SER A N 1
ATOM 666 C CA . SER A 1 79 ? 13.463 1.270 -17.353 1.00 95.12 79 SER A CA 1
ATOM 667 C C . SER A 1 79 ? 13.460 2.720 -16.856 1.00 95.12 79 SER A C 1
ATOM 669 O O . SER A 1 79 ? 12.644 3.506 -17.318 1.00 95.12 79 SER A O 1
ATOM 671 N N . SER A 1 80 ? 14.393 3.109 -15.974 1.00 95.75 80 SER A N 1
ATOM 672 C CA . SER A 1 80 ? 14.544 4.512 -15.549 1.00 95.75 80 SER A CA 1
ATOM 673 C C . SER A 1 80 ? 14.928 5.442 -16.706 1.00 95.75 80 SER A C 1
ATOM 675 O O . SER A 1 80 ? 14.359 6.522 -16.832 1.00 95.75 80 SER A O 1
ATOM 677 N N . GLU A 1 81 ? 15.862 5.027 -17.566 1.00 95.69 81 GLU A N 1
ATOM 678 C CA . GLU A 1 81 ? 16.270 5.794 -18.753 1.00 95.69 81 GLU A CA 1
ATOM 679 C C . GLU A 1 81 ? 15.127 5.872 -19.765 1.00 95.69 81 GLU A C 1
ATOM 681 O O . GLU A 1 81 ? 14.785 6.960 -20.217 1.00 95.69 81 GLU A O 1
ATOM 686 N N . VAL A 1 82 ? 14.451 4.746 -20.022 1.00 95.50 82 VAL A N 1
ATOM 687 C CA . VAL A 1 82 ? 13.311 4.696 -20.950 1.00 95.50 82 VAL A CA 1
ATOM 688 C C . VAL A 1 82 ? 12.178 5.619 -20.497 1.00 95.50 82 VAL A C 1
ATOM 690 O O . VAL A 1 82 ? 11.586 6.300 -21.326 1.00 95.50 82 VAL A O 1
ATOM 693 N N . VAL A 1 83 ? 11.888 5.702 -19.192 1.00 95.25 83 VAL A N 1
ATOM 694 C CA . VAL A 1 83 ? 10.886 6.649 -18.665 1.00 95.25 83 VAL A CA 1
ATOM 695 C C . VAL A 1 83 ? 11.313 8.108 -18.867 1.00 95.25 83 VAL A C 1
ATOM 697 O O . VAL A 1 83 ? 10.461 8.951 -19.146 1.00 95.25 83 VAL A O 1
ATOM 700 N N . LYS A 1 84 ? 12.610 8.424 -18.745 1.00 93.31 84 LYS A N 1
ATOM 701 C CA . LYS A 1 84 ? 13.130 9.784 -18.982 1.00 93.31 84 LYS A CA 1
ATOM 702 C C . LYS A 1 84 ? 13.030 10.189 -20.452 1.00 93.31 84 LYS A C 1
ATOM 704 O O . LYS A 1 84 ? 12.739 11.346 -20.735 1.00 93.31 84 LYS A O 1
ATOM 709 N N . GLU A 1 85 ? 13.264 9.252 -21.366 1.00 94.69 85 GLU A N 1
ATOM 710 C CA . GLU A 1 85 ? 13.159 9.477 -22.813 1.00 94.69 85 GLU A CA 1
ATOM 711 C C . GLU A 1 85 ? 11.702 9.483 -23.297 1.00 94.69 85 GLU A C 1
ATOM 713 O O . GLU A 1 85 ? 11.331 10.267 -24.170 1.00 94.69 85 GLU A O 1
ATOM 718 N N . ASN A 1 86 ? 10.862 8.626 -22.713 1.00 93.38 86 ASN A N 1
ATOM 719 C CA . ASN A 1 86 ? 9.459 8.462 -23.059 1.00 93.38 86 ASN A CA 1
ATOM 720 C C . ASN A 1 86 ? 8.585 8.392 -21.792 1.00 93.38 86 ASN A C 1
ATOM 722 O O . ASN A 1 86 ? 8.381 7.307 -21.231 1.00 93.38 86 ASN A O 1
ATOM 726 N N . PRO A 1 87 ? 7.965 9.516 -21.386 1.00 88.00 87 PRO A N 1
ATOM 727 C CA . PRO A 1 87 ? 7.072 9.554 -20.230 1.00 88.00 87 PRO A CA 1
ATOM 728 C C . PRO A 1 87 ? 5.893 8.568 -20.304 1.00 88.00 87 PRO A C 1
ATOM 730 O O . PRO A 1 87 ? 5.386 8.145 -19.264 1.00 88.00 87 PRO A O 1
ATOM 733 N N . ASN A 1 88 ? 5.470 8.141 -21.504 1.00 93.69 88 ASN A N 1
ATOM 734 C CA . ASN A 1 88 ? 4.395 7.153 -21.651 1.00 93.69 88 ASN A CA 1
ATOM 735 C C . ASN A 1 88 ? 4.782 5.771 -21.110 1.00 93.69 88 ASN A C 1
ATOM 737 O O . ASN A 1 88 ? 3.903 5.019 -20.696 1.00 93.69 88 ASN A O 1
ATOM 741 N N . HIS A 1 89 ? 6.074 5.443 -21.042 1.00 93.44 89 HIS A N 1
ATOM 742 C CA . HIS A 1 89 ? 6.515 4.148 -20.529 1.00 93.44 89 HIS A CA 1
ATOM 743 C C . HIS A 1 89 ? 6.171 3.962 -19.043 1.00 93.44 89 HIS A C 1
ATOM 745 O O . HIS A 1 89 ? 5.852 2.860 -18.600 1.00 93.44 89 HIS A O 1
ATOM 751 N N . LEU A 1 90 ? 6.143 5.049 -18.260 1.00 94.88 90 LEU A N 1
ATOM 752 C CA . LEU A 1 90 ? 5.689 4.983 -16.869 1.00 94.88 90 LEU A CA 1
ATOM 753 C C . LEU A 1 90 ? 4.219 4.556 -16.786 1.00 94.88 90 LEU A C 1
ATOM 755 O O . LEU A 1 90 ? 3.853 3.762 -15.920 1.00 94.88 90 LEU A O 1
ATOM 759 N N . LYS A 1 91 ? 3.387 5.049 -17.708 1.00 95.50 91 LYS A N 1
ATOM 760 C CA . LYS A 1 91 ? 1.978 4.666 -17.798 1.00 95.50 91 LYS A CA 1
ATOM 761 C C . LYS A 1 91 ? 1.823 3.196 -18.181 1.00 95.50 91 LYS A C 1
ATOM 763 O O . LYS A 1 91 ? 1.013 2.512 -17.572 1.00 95.50 91 LYS A O 1
ATOM 768 N N . GLU A 1 92 ? 2.635 2.687 -19.105 1.00 95.88 92 GLU A N 1
ATOM 769 C CA . GLU A 1 92 ? 2.647 1.258 -19.457 1.00 95.88 92 GLU A CA 1
ATOM 770 C C . GLU A 1 92 ? 2.989 0.378 -18.248 1.00 95.88 92 GLU A C 1
ATOM 772 O O . GLU A 1 92 ? 2.299 -0.607 -17.982 1.00 95.88 92 GLU A O 1
ATOM 777 N N . ILE A 1 93 ? 4.007 0.762 -17.468 1.00 95.75 93 ILE A N 1
ATOM 778 C CA . ILE A 1 93 ? 4.353 0.075 -16.216 1.00 95.75 93 ILE A CA 1
ATOM 779 C C . ILE A 1 93 ? 3.156 0.096 -15.261 1.00 95.75 93 ILE A C 1
ATOM 781 O O . ILE A 1 93 ? 2.776 -0.943 -14.730 1.00 95.75 93 ILE A O 1
ATOM 785 N N . GLN A 1 94 ? 2.522 1.250 -15.057 1.00 96.12 94 GLN A N 1
ATOM 786 C CA . GLN A 1 94 ? 1.333 1.352 -14.207 1.00 96.12 94 GLN A CA 1
ATOM 787 C C . GLN A 1 94 ? 0.176 0.482 -14.722 1.00 96.12 94 GLN A C 1
ATOM 789 O O . GLN A 1 94 ? -0.473 -0.194 -13.928 1.00 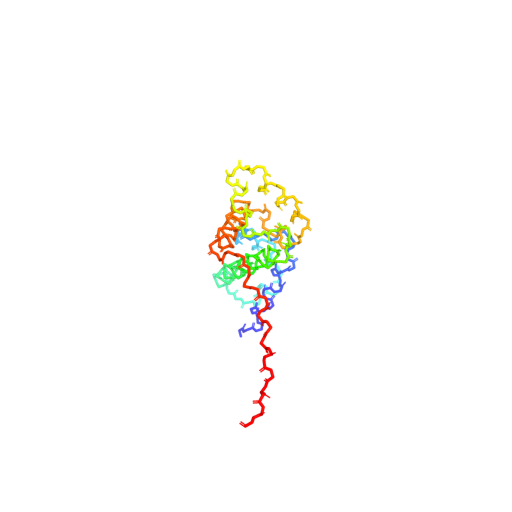96.12 94 GLN A O 1
ATOM 794 N N . ASP A 1 95 ? -0.042 0.433 -16.036 1.00 96.75 95 ASP A N 1
ATOM 795 C CA . ASP A 1 95 ? -1.084 -0.369 -16.675 1.00 96.75 95 ASP A CA 1
ATOM 796 C C . ASP A 1 95 ? -0.862 -1.877 -16.522 1.00 96.75 95 ASP A C 1
ATOM 798 O O . ASP A 1 95 ? -1.833 -2.624 -16.395 1.00 96.75 95 ASP A O 1
ATOM 802 N N . ILE A 1 96 ? 0.392 -2.331 -16.487 1.00 95.88 96 ILE A N 1
ATOM 803 C CA . ILE A 1 96 ? 0.737 -3.729 -16.190 1.00 95.88 96 ILE A CA 1
ATOM 804 C C . ILE A 1 96 ? 0.397 -4.070 -14.732 1.00 95.88 96 ILE A C 1
ATOM 806 O O . ILE A 1 96 ? -0.076 -5.167 -14.440 1.00 95.88 96 ILE A O 1
ATOM 810 N N . LEU A 1 97 ? 0.616 -3.129 -13.810 1.00 97.00 97 LEU A N 1
ATOM 811 C CA . LEU A 1 97 ? 0.460 -3.349 -12.370 1.00 97.00 97 LEU A CA 1
ATOM 812 C C . LEU A 1 97 ? -0.965 -3.093 -11.854 1.00 97.00 97 LEU A C 1
ATOM 814 O O . LEU A 1 97 ? -1.297 -3.541 -10.758 1.00 97.00 97 LEU A O 1
ATOM 818 N N . LYS A 1 98 ? -1.818 -2.401 -12.623 1.00 96.56 98 LYS A N 1
ATOM 819 C CA . LYS A 1 98 ? -3.097 -1.836 -12.146 1.00 96.56 98 LYS A CA 1
ATOM 820 C C . LYS A 1 98 ? -4.102 -2.832 -11.571 1.00 96.56 98 LYS A C 1
ATOM 822 O O . LYS A 1 98 ? -4.982 -2.427 -10.824 1.00 96.56 98 LYS A O 1
ATOM 827 N N . ASN A 1 99 ? -3.989 -4.112 -11.920 1.00 96.81 99 ASN A N 1
ATOM 828 C CA . ASN A 1 99 ? -4.890 -5.162 -11.440 1.00 96.81 99 ASN A CA 1
ATOM 829 C C . ASN A 1 99 ? -4.327 -5.941 -10.236 1.00 96.81 99 ASN A C 1
ATOM 831 O O . ASN A 1 99 ? -5.040 -6.763 -9.659 1.00 96.81 99 ASN A O 1
ATOM 835 N N . ASP A 1 100 ? -3.068 -5.714 -9.843 1.00 97.81 100 ASP A N 1
ATOM 836 C CA . ASP A 1 100 ? -2.488 -6.369 -8.670 1.00 97.81 100 ASP A CA 1
ATOM 837 C C . ASP A 1 100 ? -3.050 -5.746 -7.384 1.00 97.81 100 ASP A C 1
ATOM 839 O O . ASP A 1 100 ? -3.117 -4.525 -7.220 1.00 97.81 100 ASP A O 1
ATOM 843 N N . LYS A 1 101 ? -3.430 -6.594 -6.424 1.00 96.12 101 LYS A N 1
ATOM 844 C CA . LYS A 1 101 ? -4.008 -6.148 -5.148 1.00 96.12 101 LYS A CA 1
ATOM 845 C C . LYS A 1 101 ? -3.087 -5.181 -4.396 1.00 96.12 101 LYS A C 1
ATOM 847 O O . LYS A 1 101 ? -3.577 -4.230 -3.796 1.00 96.12 101 LYS A O 1
ATOM 852 N N . ARG A 1 102 ? -1.767 -5.391 -4.443 1.00 97.06 102 ARG A N 1
ATOM 853 C CA . ARG A 1 102 ? -0.758 -4.554 -3.767 1.00 97.06 102 ARG A CA 1
ATOM 854 C C . ARG A 1 102 ? -0.680 -3.157 -4.383 1.00 97.06 102 ARG A C 1
ATOM 856 O O . ARG A 1 102 ? -0.425 -2.192 -3.671 1.00 97.06 102 ARG A O 1
ATOM 863 N N . TYR A 1 103 ? -0.961 -3.044 -5.682 1.00 97.19 103 TYR A N 1
ATOM 864 C CA . TYR A 1 103 ? -1.084 -1.766 -6.380 1.00 97.19 103 TYR A CA 1
ATOM 865 C C . TYR A 1 103 ? -2.391 -1.045 -6.014 1.00 97.19 103 TYR A C 1
ATOM 867 O O . TYR A 1 103 ? -2.379 0.152 -5.714 1.00 97.19 103 TYR A O 1
ATOM 875 N N . LEU A 1 104 ? -3.506 -1.786 -5.990 1.00 96.00 104 LEU A N 1
ATOM 876 C CA . LEU A 1 104 ? -4.848 -1.253 -5.727 1.00 96.00 104 LEU A CA 1
ATOM 877 C C . LEU A 1 104 ? -5.022 -0.699 -4.307 1.00 96.00 104 LEU A C 1
ATOM 879 O O . LEU A 1 104 ? -5.743 0.279 -4.122 1.00 96.00 104 LEU A O 1
ATOM 883 N N . ILE A 1 105 ? -4.336 -1.270 -3.307 1.00 95.00 105 ILE A N 1
ATOM 884 C CA . ILE A 1 105 ? -4.360 -0.764 -1.919 1.00 95.00 105 ILE A CA 1
ATOM 885 C C . ILE A 1 105 ? -3.935 0.713 -1.846 1.00 95.00 105 ILE A C 1
ATOM 887 O O . ILE A 1 105 ? -4.398 1.439 -0.971 1.00 95.00 105 ILE A O 1
ATOM 891 N N . LEU A 1 106 ? -3.091 1.173 -2.774 1.00 96.12 106 LEU A N 1
ATOM 892 C CA . LEU A 1 106 ? -2.578 2.543 -2.826 1.00 96.12 106 LEU A CA 1
ATOM 893 C C . LEU A 1 106 ? -3.344 3.446 -3.817 1.00 96.12 106 LEU A C 1
ATOM 895 O O . LEU A 1 106 ? -2.859 4.529 -4.128 1.00 96.12 106 LEU A O 1
ATOM 899 N N . ASN A 1 107 ? -4.527 3.047 -4.307 1.00 93.69 107 ASN A N 1
ATOM 900 C CA . ASN A 1 107 ? -5.330 3.834 -5.267 1.00 93.69 107 ASN A CA 1
ATOM 901 C C . ASN A 1 107 ? -5.721 5.233 -4.782 1.00 93.69 107 ASN A C 1
ATOM 903 O O . ASN A 1 107 ? -5.884 6.135 -5.586 1.00 93.69 107 ASN A O 1
ATOM 907 N N . HIS A 1 108 ? -5.877 5.427 -3.478 1.00 92.12 108 HIS A N 1
ATOM 908 C CA . HIS A 1 108 ? -6.182 6.736 -2.895 1.00 92.12 108 HIS A CA 1
ATOM 909 C C . HIS A 1 108 ? -4.904 7.544 -2.578 1.00 92.12 108 HIS A C 1
ATOM 911 O O . HIS A 1 108 ? -4.966 8.568 -1.901 1.00 92.12 108 HIS A O 1
ATOM 917 N N . MET A 1 109 ? -3.734 7.071 -3.029 1.00 94.62 109 MET A N 1
ATOM 918 C CA . MET A 1 109 ? -2.411 7.665 -2.808 1.00 94.62 109 MET A CA 1
ATOM 919 C C . MET A 1 109 ? -1.584 7.672 -4.109 1.00 94.62 109 MET A C 1
ATOM 921 O O . MET A 1 109 ? -0.423 7.257 -4.122 1.00 94.62 109 MET A O 1
ATOM 925 N N . ASP A 1 110 ? -2.178 8.129 -5.216 1.00 94.44 110 ASP A N 1
ATOM 926 C CA . ASP A 1 110 ? -1.588 8.055 -6.564 1.00 94.44 110 ASP A CA 1
ATOM 927 C C . ASP A 1 110 ? -0.193 8.696 -6.679 1.00 94.44 110 ASP A C 1
ATOM 929 O O . ASP A 1 110 ? 0.705 8.130 -7.314 1.00 94.44 110 ASP A O 1
ATOM 933 N N . GLU A 1 111 ? 0.017 9.849 -6.039 1.00 95.44 111 GLU A N 1
ATOM 934 C CA . GLU A 1 111 ? 1.306 10.557 -6.030 1.00 95.44 111 GLU A CA 1
ATOM 935 C C . GLU A 1 111 ? 2.394 9.753 -5.307 1.00 95.44 111 GLU A C 1
ATOM 937 O O . GLU A 1 111 ? 3.498 9.564 -5.825 1.00 95.44 111 GLU A O 1
ATOM 942 N N . GLU A 1 112 ? 2.074 9.217 -4.128 1.00 96.00 112 GLU A N 1
ATOM 943 C CA . GLU A 1 112 ? 2.988 8.380 -3.349 1.00 96.00 112 GLU A CA 1
ATOM 944 C C . GLU A 1 112 ? 3.306 7.085 -4.103 1.00 96.00 112 GLU A C 1
ATOM 946 O O . GLU A 1 112 ? 4.463 6.673 -4.184 1.00 96.00 112 GLU A O 1
ATOM 951 N N . ARG A 1 113 ? 2.295 6.460 -4.717 1.00 97.12 113 ARG A N 1
ATOM 952 C CA . ARG A 1 113 ? 2.478 5.264 -5.543 1.00 97.12 113 ARG A CA 1
ATOM 953 C C . ARG A 1 113 ? 3.414 5.538 -6.714 1.00 97.12 113 ARG A C 1
ATOM 955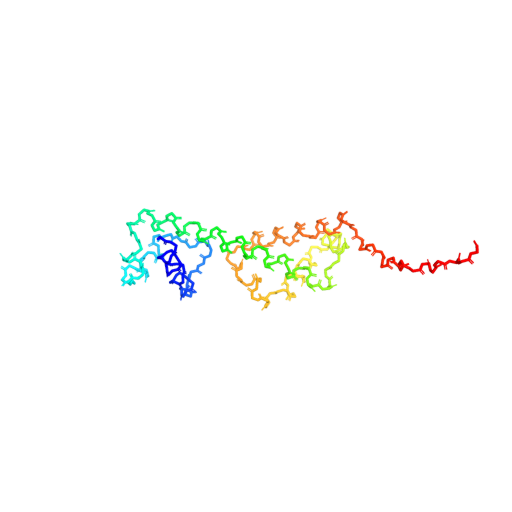 O O . ARG A 1 113 ? 4.342 4.765 -6.945 1.00 97.12 113 ARG A O 1
ATOM 962 N N . THR A 1 114 ? 3.201 6.642 -7.426 1.00 96.88 114 THR A N 1
ATOM 963 C CA . THR A 1 114 ? 4.068 7.061 -8.535 1.00 96.88 114 THR A CA 1
ATOM 964 C C . THR A 1 114 ? 5.494 7.303 -8.051 1.00 96.88 114 THR A C 1
ATOM 966 O O . THR A 1 114 ? 6.440 6.805 -8.658 1.00 96.88 114 THR A O 1
ATOM 969 N N . THR A 1 115 ? 5.647 7.971 -6.907 1.00 97.56 115 THR A N 1
ATOM 970 C CA . THR A 1 115 ? 6.945 8.225 -6.271 1.00 97.56 115 THR A CA 1
ATOM 971 C C . THR A 1 115 ? 7.677 6.925 -5.931 1.00 97.56 115 THR A C 1
ATOM 973 O O . THR A 1 115 ? 8.863 6.792 -6.222 1.00 97.56 115 THR A O 1
ATOM 976 N N . ILE A 1 116 ? 6.987 5.924 -5.374 1.00 97.81 116 ILE A N 1
ATOM 977 C CA . ILE A 1 116 ? 7.579 4.609 -5.071 1.00 97.81 116 ILE A CA 1
ATOM 978 C C . ILE A 1 116 ? 8.070 3.917 -6.343 1.00 97.81 116 ILE A C 1
ATOM 980 O O . ILE A 1 116 ? 9.175 3.374 -6.343 1.00 97.81 116 ILE A O 1
ATOM 984 N N . ILE A 1 117 ? 7.274 3.950 -7.417 1.00 97.69 117 ILE A N 1
ATOM 985 C CA . ILE A 1 117 ? 7.642 3.348 -8.704 1.00 97.69 117 ILE A CA 1
ATOM 986 C C . ILE A 1 117 ? 8.891 4.035 -9.258 1.00 97.69 117 ILE A C 1
ATOM 988 O O . ILE A 1 117 ? 9.881 3.360 -9.522 1.00 97.69 117 ILE A O 1
ATOM 992 N N . VAL A 1 118 ? 8.883 5.365 -9.378 1.00 97.12 118 VAL A N 1
ATOM 993 C CA . VAL A 1 118 ? 10.017 6.130 -9.924 1.00 97.12 118 VAL A CA 1
ATOM 994 C C . VAL A 1 118 ? 11.286 5.902 -9.100 1.00 97.12 118 VAL A C 1
ATOM 996 O O . VAL A 1 118 ? 12.322 5.559 -9.667 1.00 97.12 118 VAL A O 1
ATOM 999 N N . ASN A 1 119 ? 11.194 5.977 -7.769 1.00 97.81 119 ASN A N 1
ATOM 1000 C CA . ASN A 1 119 ? 12.330 5.725 -6.880 1.00 97.81 119 ASN A CA 1
ATOM 1001 C C . ASN A 1 119 ? 12.893 4.308 -7.056 1.00 97.81 119 ASN A C 1
ATOM 1003 O O . ASN A 1 119 ? 14.108 4.126 -7.093 1.00 97.81 119 ASN A O 1
ATOM 1007 N N . TYR A 1 120 ? 12.029 3.300 -7.206 1.00 97.50 120 TYR A N 1
ATOM 1008 C CA . TYR A 1 120 ? 12.469 1.932 -7.471 1.00 97.50 120 TYR A CA 1
ATOM 1009 C C . TYR A 1 120 ? 13.224 1.819 -8.804 1.00 97.50 120 TYR A C 1
ATOM 1011 O O . TYR A 1 120 ? 14.274 1.178 -8.858 1.00 97.50 120 TYR A O 1
ATOM 1019 N N . LEU A 1 121 ? 12.732 2.466 -9.870 1.00 96.88 121 LEU A N 1
ATOM 1020 C CA . LEU A 1 121 ? 13.413 2.477 -11.169 1.00 96.88 121 LEU A CA 1
ATOM 1021 C C . LEU A 1 121 ? 14.801 3.120 -11.068 1.00 96.88 121 LEU A C 1
ATOM 1023 O O . LEU A 1 121 ? 15.765 2.588 -11.615 1.00 96.88 121 LEU A O 1
ATOM 1027 N N . GLU A 1 122 ? 14.922 4.237 -10.350 1.00 96.69 122 GLU A N 1
ATOM 1028 C CA . GLU A 1 122 ? 16.206 4.905 -10.122 1.00 96.69 122 GLU A CA 1
ATOM 1029 C C . GLU A 1 122 ? 17.177 4.055 -9.296 1.00 96.69 122 GLU A C 1
ATOM 1031 O O . GLU A 1 122 ? 18.366 3.986 -9.611 1.00 96.69 122 GLU A O 1
ATOM 1036 N N . GLU A 1 123 ? 16.693 3.391 -8.243 1.00 96.12 123 GLU A N 1
ATOM 1037 C CA . GLU A 1 123 ? 17.488 2.451 -7.448 1.00 96.12 123 GLU A CA 1
ATOM 1038 C C . GLU A 1 123 ? 17.998 1.290 -8.312 1.00 96.12 123 GLU A C 1
ATOM 1040 O O . GLU A 1 123 ? 19.169 0.917 -8.218 1.00 96.12 123 GLU A O 1
ATOM 1045 N N . LEU A 1 124 ? 17.144 0.735 -9.176 1.00 95.19 124 LEU A N 1
ATOM 1046 C CA . LEU A 1 124 ? 17.504 -0.355 -10.080 1.00 95.19 124 LEU A CA 1
ATOM 1047 C C . LEU A 1 124 ? 18.518 0.095 -11.137 1.00 95.19 124 LEU A C 1
ATOM 1049 O O . LEU A 1 124 ? 19.469 -0.628 -11.425 1.00 95.19 124 LEU A O 1
ATOM 1053 N N . HIS A 1 125 ? 18.360 1.308 -11.663 1.00 95.31 125 HIS A N 1
ATOM 1054 C CA . HIS A 1 125 ? 19.311 1.916 -12.587 1.00 95.31 125 HIS A CA 1
ATOM 1055 C C . HIS A 1 125 ? 20.691 2.114 -11.945 1.00 95.31 125 HIS A C 1
ATOM 1057 O O . HIS A 1 125 ? 21.697 1.704 -12.519 1.00 95.31 125 HIS A O 1
ATOM 1063 N N . LYS A 1 126 ? 20.747 2.640 -10.711 1.00 95.50 126 LYS A N 1
ATOM 1064 C CA . LYS A 1 126 ? 22.002 2.797 -9.948 1.00 95.50 126 LYS A CA 1
ATOM 1065 C C . LYS A 1 126 ? 22.689 1.463 -9.648 1.00 95.50 126 LYS A C 1
ATOM 1067 O O . LYS A 1 126 ? 23.914 1.407 -9.616 1.00 95.50 126 LYS A O 1
ATOM 1072 N N . ARG A 1 127 ? 21.914 0.401 -9.397 1.00 93.81 127 ARG A N 1
ATOM 1073 C CA . ARG A 1 127 ? 22.446 -0.956 -9.177 1.00 93.81 127 ARG A CA 1
ATOM 1074 C C . ARG A 1 127 ? 23.010 -1.576 -10.457 1.00 93.81 127 ARG A C 1
ATOM 1076 O O . ARG A 1 127 ? 23.927 -2.385 -10.365 1.00 93.81 127 ARG A O 1
ATOM 1083 N N . GLY A 1 128 ? 22.483 -1.194 -11.620 1.00 90.06 128 GLY A N 1
ATOM 1084 C CA . GLY A 1 128 ? 22.873 -1.761 -12.905 1.00 90.06 128 GLY A CA 1
ATOM 1085 C C . GLY A 1 128 ? 22.343 -3.187 -13.114 1.00 90.06 128 GLY A C 1
ATOM 1086 O O . GLY A 1 128 ? 21.455 -3.647 -12.386 1.00 90.06 128 GLY A O 1
ATOM 1087 N N . PRO A 1 129 ? 22.829 -3.902 -14.143 1.00 88.62 129 PRO A N 1
ATOM 1088 C CA . PRO A 1 129 ? 22.446 -5.290 -14.370 1.00 88.62 129 PRO A CA 1
ATOM 1089 C C . PRO A 1 129 ? 22.839 -6.169 -13.170 1.00 88.62 129 PRO A C 1
ATOM 1091 O O . PRO A 1 129 ? 23.877 -5.924 -12.551 1.00 88.62 129 PRO A O 1
ATOM 1094 N N . PRO A 1 130 ? 22.049 -7.211 -12.839 1.00 79.44 130 PRO A N 1
ATOM 1095 C CA . PRO A 1 130 ? 22.459 -8.169 -11.821 1.00 79.44 130 PRO A CA 1
ATOM 1096 C C . PRO A 1 130 ? 23.811 -8.780 -12.220 1.00 79.44 130 PRO A C 1
ATOM 1098 O O . PRO A 1 130 ? 24.031 -9.019 -13.414 1.00 79.44 130 PRO A O 1
ATOM 1101 N N . PRO A 1 131 ? 24.721 -9.027 -11.259 1.00 77.50 131 PRO A N 1
ATOM 1102 C CA . PRO A 1 131 ? 25.990 -9.662 -11.569 1.00 77.50 131 PRO A CA 1
ATOM 1103 C C . PRO A 1 131 ? 25.716 -11.000 -12.267 1.00 77.50 131 PRO A C 1
ATOM 1105 O O . PRO A 1 131 ? 24.740 -11.679 -11.920 1.00 77.50 131 PRO A O 1
ATOM 1108 N N . PRO A 1 132 ? 26.536 -11.381 -13.261 1.00 75.00 132 PRO A N 1
ATOM 1109 C CA . PRO A 1 132 ? 26.394 -12.682 -13.893 1.00 75.00 132 PRO A CA 1
ATOM 1110 C C . PRO A 1 132 ? 26.421 -13.764 -12.806 1.00 75.00 132 PRO A C 1
ATOM 1112 O O . PRO A 1 132 ? 27.147 -13.598 -11.823 1.00 75.00 132 PRO A O 1
ATOM 1115 N N . PRO A 1 133 ? 25.646 -14.856 -12.945 1.00 69.62 133 PRO A N 1
ATOM 1116 C CA . PRO A 1 133 ? 25.777 -15.998 -12.057 1.00 69.62 133 PRO A CA 1
ATOM 1117 C C . PRO A 1 133 ? 27.199 -16.534 -12.221 1.00 69.62 133 PRO A C 1
ATOM 1119 O O . PRO A 1 133 ? 27.507 -17.252 -13.171 1.00 69.62 133 PRO A O 1
ATOM 1122 N N . THR A 1 134 ? 28.104 -16.108 -11.346 1.00 68.75 134 THR A N 1
ATOM 1123 C CA . THR A 1 134 ? 29.481 -16.573 -11.345 1.00 68.75 134 THR A CA 1
ATOM 1124 C C . THR A 1 134 ? 29.423 -18.044 -10.971 1.00 68.75 134 THR A C 1
ATOM 1126 O O . THR A 1 134 ? 29.134 -18.390 -9.828 1.00 68.75 134 THR A O 1
ATOM 1129 N N . ALA A 1 135 ? 29.648 -18.924 -11.945 1.00 52.16 135 ALA A N 1
ATOM 1130 C CA . ALA A 1 135 ? 29.835 -20.341 -11.689 1.00 52.16 135 ALA A CA 1
ATOM 1131 C C . ALA A 1 135 ? 31.113 -20.511 -10.852 1.00 52.16 135 ALA A C 1
ATOM 1133 O O . ALA A 1 135 ? 32.223 -20.537 -11.379 1.00 52.16 135 ALA A O 1
ATOM 1134 N N . SER A 1 136 ? 30.976 -20.572 -9.530 1.00 60.47 136 SER A N 1
ATOM 1135 C CA . SER A 1 136 ? 32.059 -20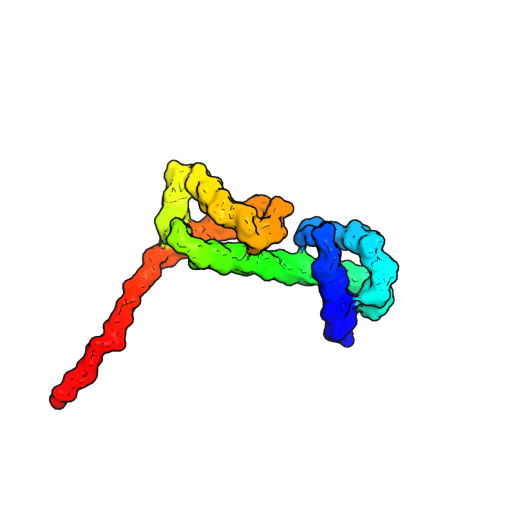.970 -8.636 1.00 60.47 136 SER A CA 1
ATOM 1136 C C . SER A 1 136 ? 32.175 -22.491 -8.609 1.00 60.47 136 SER A C 1
ATOM 1138 O O . SER A 1 136 ? 31.808 -23.102 -7.619 1.00 60.47 136 SER A O 1
ATOM 1140 N N . GLU A 1 137 ? 32.717 -23.105 -9.660 1.00 50.28 137 GLU A N 1
ATOM 1141 C CA . GLU A 1 137 ? 33.293 -24.454 -9.562 1.00 50.28 137 GLU A CA 1
ATOM 1142 C C . GLU A 1 137 ? 34.530 -24.577 -10.457 1.00 50.28 137 GLU A C 1
ATOM 1144 O O . GLU A 1 137 ? 34.495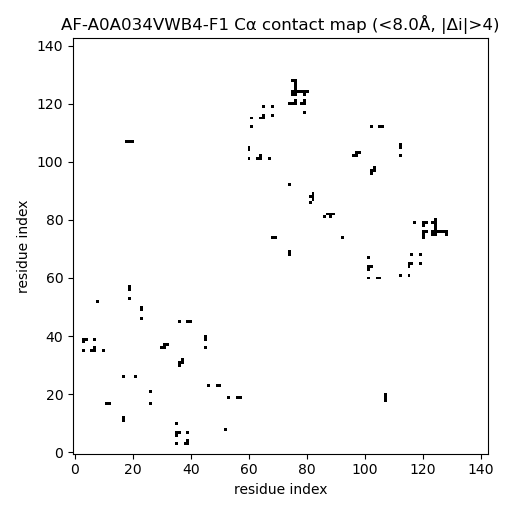 -25.110 -11.562 1.00 50.28 137 GLU A O 1
ATOM 1149 N N . SER A 1 138 ? 35.677 -24.112 -9.959 1.00 44.81 138 SER A N 1
ATOM 1150 C CA . SER A 1 138 ? 36.956 -24.683 -10.375 1.00 44.81 138 SER A CA 1
ATOM 1151 C C . SER A 1 138 ? 37.316 -25.776 -9.372 1.00 44.81 138 SER A C 1
ATOM 1153 O O . SER A 1 138 ? 37.851 -25.508 -8.295 1.00 44.81 138 SER A O 1
ATOM 1155 N N . THR A 1 139 ? 36.966 -27.011 -9.729 1.00 48.34 139 THR A N 1
ATOM 1156 C CA . THR A 1 139 ? 37.478 -28.264 -9.162 1.00 48.34 139 THR A CA 1
ATOM 1157 C C . THR A 1 139 ? 38.910 -28.119 -8.645 1.00 48.34 139 THR A C 1
ATOM 1159 O O . THR A 1 139 ? 39.810 -27.747 -9.401 1.00 48.34 139 THR A O 1
ATOM 1162 N N . ARG A 1 140 ? 39.119 -28.470 -7.366 1.00 53.66 140 ARG A N 1
ATOM 1163 C CA . ARG A 1 140 ? 40.437 -28.726 -6.771 1.00 53.66 140 ARG A CA 1
ATOM 1164 C C . ARG A 1 140 ? 41.222 -29.653 -7.700 1.00 53.66 140 ARG A C 1
ATOM 1166 O O . ARG A 1 140 ? 40.960 -30.854 -7.742 1.00 53.66 140 ARG A O 1
ATOM 1173 N N . ARG A 1 141 ? 42.187 -29.114 -8.446 1.00 57.03 141 ARG A N 1
ATOM 1174 C CA . ARG A 1 141 ? 43.146 -29.940 -9.175 1.00 57.03 141 ARG A CA 1
ATOM 1175 C C . ARG A 1 141 ? 44.238 -30.343 -8.196 1.00 57.03 141 ARG A C 1
ATOM 1177 O O . ARG A 1 141 ? 45.120 -29.561 -7.872 1.00 57.03 141 ARG A O 1
ATOM 1184 N N . ASN A 1 142 ? 44.091 -31.565 -7.707 1.00 49.84 142 ASN A N 1
ATOM 1185 C CA . ASN A 1 142 ? 45.090 -32.322 -6.976 1.00 49.84 142 ASN A CA 1
ATOM 1186 C C . ASN A 1 142 ? 46.409 -32.353 -7.771 1.00 49.84 142 ASN A C 1
ATOM 1188 O O . ASN A 1 142 ? 46.408 -32.796 -8.926 1.00 49.84 142 ASN A O 1
ATOM 1192 N N . LYS A 1 143 ? 47.505 -31.905 -7.160 1.00 46.94 143 LYS A N 1
ATOM 1193 C CA . LYS A 1 143 ? 48.847 -32.475 -7.316 1.00 46.94 143 LYS A CA 1
ATOM 1194 C C . LYS A 1 143 ? 49.741 -31.997 -6.183 1.00 46.94 143 LYS A C 1
ATOM 1196 O O . LYS A 1 143 ? 49.702 -30.782 -5.901 1.00 46.94 143 LYS A O 1
#

Secondary structure (DSSP, 8-state):
-HHHHHHHHHHHHT-TT--TT--HHHHHHHHTT-HHHHHH--HHHHHHHHHHHHHHHHHHHHHHHHHHHHH-TT--TTHHHHHHH-THHHHHHHHHHTTSHHHHTTTT-HHHHHHHHHHHHHHHHHH-SPPP-----------

Organism: Bactrocera dorsalis (NCBI:txid27457)

Foldseek 3Di:
DVVLLVLLLVVVVPPPPDALPDDPVVVCVVCVPPPSVVPNDDPVVSNVSVPVSSVVVVVVLLVVLLVVLVVPPVQALCLLVVCVVPVCSLVVVCVVCVPPPSLVSCVVPVVVSSVSNNVSSPVRVVVHHDPPPPPPDPPDDDD